Protein AF-A0A2V8GTY0-F1 (afdb_monomer_lite)

Secondary structure (DSSP, 8-state):
-GGGT-GGGGGS-GGGTPPPPPPEEETTS-HHHHHHH--SS--EEEEEETTTTEEEEEEHHHHHHHH-

Sequence (68 aa):
SEFMRDADVKHKPVEAIMQPAFPFVDISTPVQLLSTMITPENPAVLVRDFKTEKTFIITRSDIIRVLC

Foldseek 3Di:
DCCVVDVCVVVDDPVVVDDDDAEEDEPPDDLVNLLVSDDPVRQWHWYAHPVVRDIDIDGPVNSVVVVD

Structure (mmCIF, N/CA/C/O backbone):
data_AF-A0A2V8GTY0-F1
#
_entry.id   AF-A0A2V8GTY0-F1
#
loop_
_atom_site.group_PDB
_atom_site.id
_atom_site.type_symbol
_atom_site.label_atom_id
_atom_site.label_alt_id
_atom_site.label_comp_id
_atom_site.label_asym_id
_atom_site.label_entity_id
_atom_site.label_seq_id
_atom_site.pdbx_PDB_ins_code
_atom_site.Cartn_x
_atom_site.Cartn_y
_atom_site.Cartn_z
_atom_site.occupancy
_atom_site.B_iso_or_equiv
_atom_site.auth_seq_id
_atom_site.auth_comp_id
_atom_site.auth_asym_id
_atom_site.auth_atom_id
_atom_site.pdbx_PDB_model_num
ATOM 1 N N . SER A 1 1 ? 7.098 -5.731 -18.347 1.00 57.06 1 SER A N 1
ATOM 2 C CA . SER A 1 1 ? 8.103 -5.986 -17.297 1.00 57.06 1 SER A CA 1
ATOM 3 C C . SER A 1 1 ? 9.497 -5.870 -17.904 1.00 57.06 1 SER A C 1
ATOM 5 O O . SER A 1 1 ? 9.703 -6.366 -19.005 1.00 57.06 1 SER A O 1
ATOM 7 N N . GLU A 1 2 ? 10.440 -5.184 -17.248 1.00 59.03 2 GLU A N 1
ATOM 8 C CA . GLU A 1 2 ? 11.837 -5.051 -17.727 1.00 59.03 2 GLU A CA 1
ATOM 9 C C . GLU A 1 2 ? 12.557 -6.397 -17.875 1.00 59.03 2 GLU A C 1
ATOM 11 O O . GLU A 1 2 ? 13.359 -6.559 -18.785 1.00 59.03 2 GLU A O 1
ATOM 16 N N . PHE A 1 3 ? 12.163 -7.395 -17.080 1.00 57.34 3 PHE A N 1
ATOM 17 C CA . PHE A 1 3 ? 12.595 -8.793 -17.205 1.00 57.34 3 PHE A CA 1
ATOM 18 C C . PHE A 1 3 ? 12.427 -9.403 -18.600 1.00 57.34 3 PHE A C 1
ATOM 20 O O . PHE A 1 3 ? 13.155 -10.321 -18.956 1.00 57.34 3 PHE A O 1
ATOM 27 N N . MET A 1 4 ? 11.467 -8.920 -19.393 1.00 61.78 4 MET A N 1
ATOM 28 C CA . MET A 1 4 ? 11.268 -9.398 -20.766 1.00 61.78 4 MET A CA 1
ATOM 29 C C . MET A 1 4 ? 12.164 -8.680 -21.783 1.00 61.78 4 MET A C 1
ATOM 31 O O . MET A 1 4 ? 12.189 -9.070 -22.945 1.00 61.78 4 MET A O 1
ATOM 35 N N . ARG A 1 5 ? 12.853 -7.608 -21.374 1.00 75.62 5 ARG A N 1
ATOM 36 C CA . ARG A 1 5 ? 13.649 -6.731 -22.247 1.00 75.62 5 ARG A CA 1
ATOM 37 C C . ARG A 1 5 ? 15.154 -6.918 -22.053 1.00 75.62 5 ARG A C 1
ATOM 39 O O . ARG A 1 5 ? 15.900 -6.667 -22.989 1.00 75.62 5 ARG A O 1
ATOM 46 N N . ASP A 1 6 ? 15.579 -7.359 -20.870 1.00 80.00 6 ASP A N 1
ATOM 47 C CA . ASP A 1 6 ? 16.980 -7.602 -20.519 1.00 80.00 6 ASP A CA 1
ATOM 48 C C . ASP A 1 6 ? 17.091 -8.868 -19.650 1.00 80.00 6 ASP A C 1
ATOM 50 O O . ASP A 1 6 ? 16.648 -8.894 -18.501 1.00 80.00 6 ASP A O 1
ATOM 54 N N . ALA A 1 7 ? 17.670 -9.934 -20.209 1.00 84.31 7 ALA A N 1
ATOM 55 C CA . ALA A 1 7 ? 17.829 -11.218 -19.526 1.00 84.31 7 ALA A CA 1
ATOM 56 C C . ALA A 1 7 ? 18.904 -11.192 -18.423 1.00 84.31 7 ALA A C 1
ATOM 58 O O . ALA A 1 7 ? 18.873 -12.043 -17.527 1.00 84.31 7 ALA A O 1
ATOM 59 N N . ASP A 1 8 ? 19.814 -10.214 -18.455 1.00 87.81 8 ASP A N 1
ATOM 60 C CA . ASP A 1 8 ? 20.877 -10.055 -17.459 1.00 87.81 8 ASP A CA 1
ATOM 61 C C . ASP A 1 8 ? 20.384 -9.345 -16.197 1.00 87.81 8 ASP A C 1
ATOM 63 O O . ASP A 1 8 ? 21.068 -9.344 -15.172 1.00 87.81 8 ASP A O 1
ATOM 67 N N . VAL A 1 9 ? 19.160 -8.803 -16.212 1.00 88.56 9 VAL A N 1
ATOM 68 C CA . VAL A 1 9 ? 18.569 -8.111 -15.060 1.00 88.56 9 VAL A CA 1
ATOM 69 C C . VAL A 1 9 ? 18.506 -8.988 -13.804 1.00 88.56 9 VAL A C 1
ATOM 71 O O . VAL A 1 9 ? 18.616 -8.485 -12.691 1.00 88.56 9 VAL A O 1
ATOM 74 N N . LYS A 1 10 ? 18.423 -10.314 -13.971 1.00 87.38 10 LYS A N 1
ATOM 75 C CA . LYS A 1 10 ? 18.435 -11.298 -12.876 1.00 87.38 10 LYS A CA 1
ATOM 76 C C . LYS A 1 10 ? 19.750 -11.337 -12.083 1.00 87.38 10 LYS A C 1
ATOM 78 O O . LYS A 1 10 ? 19.779 -11.908 -10.998 1.00 87.38 10 LYS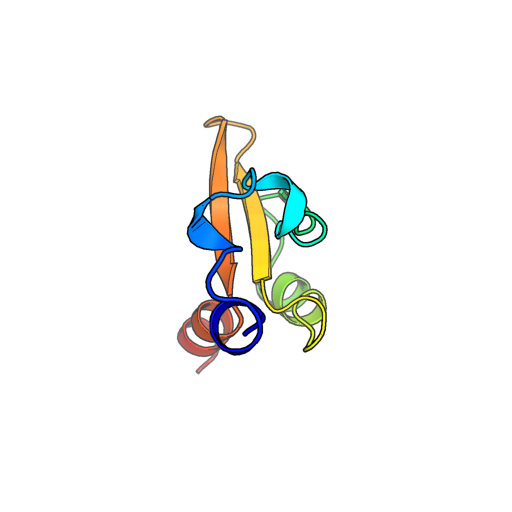 A O 1
ATOM 83 N N . HIS A 1 11 ? 20.829 -10.785 -12.637 1.00 92.75 11 HIS A N 1
ATOM 84 C CA . HIS A 1 11 ? 22.148 -10.712 -12.006 1.00 92.75 11 HIS A CA 1
ATOM 85 C C . HIS A 1 11 ? 22.457 -9.327 -11.426 1.00 92.75 11 HIS A C 1
ATOM 87 O O . HIS A 1 11 ? 23.466 -9.162 -10.742 1.00 92.75 11 HIS A O 1
ATOM 93 N N . LYS A 1 12 ? 21.608 -8.331 -11.694 1.00 92.62 12 LYS A N 1
ATOM 94 C CA . LYS A 1 12 ? 21.741 -6.976 -11.152 1.00 92.62 12 LYS A CA 1
ATOM 95 C C . LYS A 1 12 ? 21.210 -6.934 -9.711 1.00 92.62 12 LYS A C 1
ATOM 97 O O . LYS A 1 12 ? 20.364 -7.755 -9.348 1.00 92.62 12 LYS A O 1
ATOM 102 N N . PRO A 1 13 ? 21.690 -6.002 -8.868 1.00 94.12 13 PRO A N 1
ATOM 103 C CA . PRO A 1 13 ? 21.148 -5.847 -7.525 1.00 94.12 13 PRO A CA 1
ATOM 104 C C . PRO A 1 13 ? 19.679 -5.412 -7.591 1.00 94.12 13 PRO A C 1
ATOM 106 O O . PRO A 1 13 ? 19.257 -4.739 -8.530 1.00 94.12 13 PRO A O 1
ATOM 109 N N . VAL A 1 14 ? 18.897 -5.775 -6.573 1.00 91.69 14 VAL A N 1
ATOM 110 C CA . VAL A 1 14 ? 17.452 -5.488 -6.518 1.00 91.69 14 VAL A CA 1
ATOM 111 C C . VAL A 1 14 ? 17.167 -3.986 -6.626 1.00 91.69 14 VAL A C 1
ATOM 113 O O . VAL A 1 14 ? 16.223 -3.591 -7.303 1.00 91.69 14 VAL A O 1
ATOM 116 N N . GLU A 1 15 ? 18.024 -3.145 -6.045 1.00 93.38 15 GLU A N 1
ATOM 117 C CA . GLU A 1 15 ? 17.924 -1.682 -6.139 1.00 93.38 15 GLU A CA 1
ATOM 118 C C . GLU A 1 15 ? 17.943 -1.155 -7.584 1.00 93.38 15 GLU A C 1
ATOM 120 O O . GLU A 1 15 ? 17.345 -0.121 -7.856 1.00 93.38 15 GLU A O 1
ATOM 125 N N . ALA A 1 16 ? 18.559 -1.883 -8.525 1.00 91.19 16 ALA A N 1
ATOM 126 C CA . ALA A 1 16 ? 18.622 -1.490 -9.932 1.00 91.19 16 ALA A CA 1
ATOM 127 C C . ALA A 1 16 ? 17.277 -1.636 -10.665 1.00 91.19 16 ALA A C 1
ATOM 129 O O . ALA A 1 16 ? 17.120 -1.076 -11.746 1.00 91.19 16 ALA A O 1
ATOM 130 N N . ILE A 1 17 ? 16.330 -2.392 -10.099 1.00 89.38 17 ILE A N 1
ATOM 131 C CA . ILE A 1 17 ? 14.971 -2.581 -10.637 1.00 89.38 17 ILE A CA 1
ATOM 132 C C . ILE A 1 17 ? 13.874 -2.121 -9.676 1.00 89.38 17 ILE A C 1
ATOM 134 O O . ILE A 1 17 ? 12.690 -2.156 -10.022 1.00 89.38 17 ILE A O 1
ATOM 138 N N . MET A 1 18 ? 14.238 -1.751 -8.446 1.00 89.56 18 MET A N 1
ATOM 139 C CA . MET A 1 18 ? 13.272 -1.282 -7.467 1.00 89.56 18 MET A CA 1
ATOM 140 C C . MET A 1 18 ? 12.644 0.019 -7.942 1.00 89.56 18 MET A C 1
ATOM 142 O O . MET A 1 18 ? 13.314 0.975 -8.322 1.00 89.56 18 MET A O 1
ATOM 146 N N . GLN A 1 19 ? 11.323 0.046 -7.874 1.00 87.38 19 GLN A N 1
ATOM 147 C CA . GLN A 1 19 ? 10.551 1.260 -8.062 1.00 87.38 19 GLN A CA 1
ATOM 148 C C . GLN A 1 19 ? 10.578 2.106 -6.781 1.00 87.38 19 GLN A C 1
ATOM 150 O O . GLN A 1 19 ? 10.961 1.601 -5.717 1.00 87.38 19 GLN A O 1
ATOM 155 N N . PRO A 1 20 ? 10.162 3.384 -6.858 1.00 89.06 20 PRO A N 1
ATOM 156 C CA . PRO A 1 20 ? 9.957 4.200 -5.672 1.00 89.06 20 PRO A CA 1
ATOM 157 C C . PRO A 1 20 ? 9.119 3.468 -4.619 1.00 89.06 20 PRO A C 1
ATOM 159 O O . PRO A 1 20 ? 8.194 2.723 -4.947 1.00 89.06 20 PRO A O 1
ATOM 162 N N . ALA A 1 21 ? 9.454 3.680 -3.348 1.00 88.25 21 ALA A N 1
ATOM 163 C CA . ALA A 1 21 ? 8.725 3.062 -2.251 1.00 88.25 21 ALA A CA 1
ATOM 164 C C . ALA A 1 21 ? 7.260 3.518 -2.242 1.00 88.25 21 ALA A C 1
ATOM 166 O O . ALA A 1 21 ? 6.962 4.696 -2.451 1.00 88.25 21 ALA A O 1
ATOM 167 N N . PHE A 1 22 ? 6.353 2.589 -1.940 1.00 90.62 22 PHE A N 1
ATOM 168 C CA . PHE A 1 22 ? 4.958 2.930 -1.689 1.00 90.62 22 PHE A CA 1
ATOM 169 C C . PHE A 1 22 ? 4.834 3.837 -0.455 1.00 90.62 22 PHE A C 1
ATOM 171 O O . PHE A 1 22 ? 5.608 3.691 0.500 1.00 90.62 22 PHE A O 1
ATOM 178 N N . PRO A 1 23 ? 3.847 4.749 -0.434 1.00 88.56 23 PRO A N 1
ATOM 179 C CA . PRO A 1 23 ? 3.599 5.584 0.730 1.00 88.56 23 PRO A CA 1
ATOM 180 C C . PRO A 1 23 ? 3.153 4.736 1.926 1.00 88.56 23 PRO A C 1
ATOM 182 O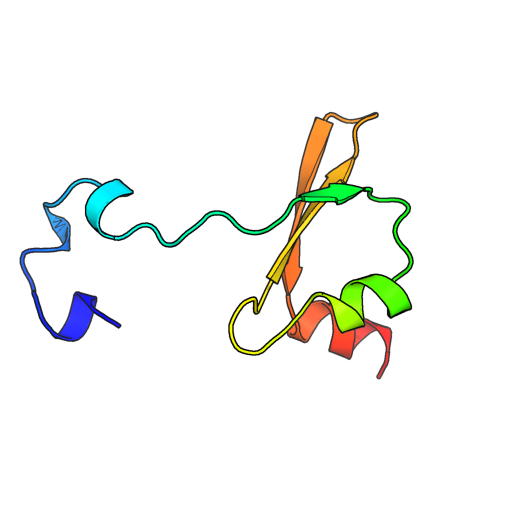 O . PRO A 1 23 ? 2.438 3.740 1.772 1.00 88.56 23 PRO A O 1
ATOM 185 N N . PHE A 1 24 ? 3.557 5.168 3.122 1.00 91.50 24 PHE A N 1
ATOM 186 C CA . PHE A 1 24 ? 3.082 4.605 4.381 1.00 91.50 24 PHE A CA 1
ATOM 187 C C . PHE A 1 24 ? 1.828 5.326 4.869 1.00 91.50 24 PHE A C 1
ATOM 189 O O . PHE A 1 24 ? 1.744 6.552 4.810 1.00 91.50 24 PHE A O 1
ATOM 196 N N . VAL A 1 25 ? 0.887 4.559 5.407 1.00 93.50 25 VAL A N 1
ATOM 197 C CA . VAL A 1 25 ? -0.348 5.049 6.022 1.00 93.50 25 VAL A CA 1
ATOM 198 C C . VAL A 1 25 ? -0.584 4.362 7.363 1.00 93.50 25 VAL A C 1
ATOM 200 O O . VAL A 1 25 ? -0.161 3.224 7.581 1.00 93.50 25 VAL A O 1
ATOM 203 N N . ASP A 1 26 ? -1.252 5.060 8.274 1.00 94.19 26 ASP A N 1
ATOM 204 C CA . ASP A 1 26 ? -1.590 4.528 9.593 1.00 94.19 26 ASP A CA 1
ATOM 205 C C . ASP A 1 26 ? -2.733 3.504 9.500 1.00 94.19 26 ASP A C 1
ATOM 207 O O . ASP A 1 26 ? -3.652 3.669 8.693 1.00 94.19 26 ASP A O 1
ATOM 211 N N . ILE A 1 27 ? -2.710 2.465 10.340 1.00 94.06 27 ILE A N 1
ATOM 212 C CA . ILE A 1 27 ? -3.746 1.416 10.364 1.00 94.06 27 ILE A CA 1
ATOM 213 C C . ILE A 1 27 ? -5.153 1.927 10.716 1.00 94.06 27 ILE A C 1
ATOM 215 O O . ILE A 1 27 ? -6.142 1.289 10.367 1.00 94.06 27 ILE A O 1
ATOM 219 N N . SER A 1 28 ? -5.267 3.084 11.369 1.00 94.06 28 SER A N 1
ATOM 220 C CA . SER A 1 28 ? -6.551 3.734 11.652 1.00 94.06 28 SER A CA 1
ATOM 221 C C . SER A 1 28 ? -7.138 4.492 10.455 1.00 94.06 28 SER A C 1
ATOM 223 O O . SER A 1 28 ? -8.270 4.972 10.541 1.00 94.06 28 SER A O 1
ATOM 225 N N . THR A 1 29 ? -6.408 4.591 9.335 1.00 94.31 29 THR A N 1
ATOM 226 C CA . THR A 1 29 ? -6.878 5.279 8.124 1.00 94.31 29 THR A CA 1
ATOM 227 C C . THR A 1 29 ? -8.139 4.594 7.579 1.00 94.31 29 THR A C 1
ATOM 229 O O . THR A 1 29 ? -8.093 3.406 7.252 1.00 94.31 29 THR A O 1
ATOM 232 N N . PRO A 1 30 ? -9.269 5.314 7.430 1.00 94.38 30 PRO A N 1
ATOM 233 C CA . PRO A 1 30 ? -10.502 4.728 6.916 1.00 94.38 30 PRO A CA 1
ATOM 234 C C . PRO A 1 30 ? -10.348 4.170 5.498 1.00 94.38 30 PRO A C 1
ATOM 236 O O . PRO A 1 30 ? -9.693 4.778 4.649 1.00 94.38 30 PRO A O 1
ATOM 239 N N . VAL A 1 31 ? -11.038 3.062 5.206 1.00 92.69 31 VAL A N 1
ATOM 240 C CA . VAL A 1 31 ? -11.005 2.382 3.894 1.00 92.69 31 VAL A CA 1
ATOM 241 C C . VAL A 1 31 ? -11.362 3.330 2.744 1.00 92.69 31 VAL A C 1
ATOM 243 O O . VAL A 1 31 ? -10.741 3.280 1.685 1.00 92.69 31 VAL A O 1
ATOM 246 N N . GLN A 1 32 ? -12.315 4.242 2.950 1.00 91.81 32 GLN A N 1
ATOM 247 C CA . GLN A 1 32 ? -12.702 5.235 1.946 1.00 91.81 32 GLN A CA 1
ATOM 248 C C . GLN A 1 32 ? -11.538 6.171 1.596 1.00 91.81 32 GLN A C 1
ATOM 250 O O . GLN A 1 32 ? -11.324 6.453 0.420 1.00 91.81 32 GLN A O 1
ATOM 255 N N . LEU A 1 33 ? -10.748 6.602 2.582 1.00 92.88 33 LEU A N 1
ATOM 256 C CA . LEU A 1 33 ? -9.576 7.446 2.345 1.00 92.88 33 LEU A CA 1
ATOM 257 C C . LEU A 1 33 ? -8.424 6.647 1.718 1.00 92.88 33 LEU A C 1
ATOM 259 O O . LEU A 1 33 ? -7.759 7.141 0.812 1.00 92.88 33 LEU A O 1
ATOM 263 N N . LEU A 1 34 ? -8.240 5.381 2.110 1.00 92.25 34 LEU A N 1
ATOM 264 C CA . LEU A 1 34 ? -7.289 4.486 1.437 1.00 92.25 34 LEU A CA 1
ATOM 265 C C . LEU A 1 34 ? -7.617 4.334 -0.053 1.00 92.25 34 LEU A C 1
ATOM 267 O O . LEU A 1 34 ? -6.712 4.337 -0.885 1.00 92.25 34 LEU A O 1
ATOM 271 N N . SER A 1 35 ? -8.905 4.268 -0.407 1.00 91.31 35 SER A N 1
ATOM 272 C CA . SER A 1 35 ? -9.332 4.125 -1.802 1.00 91.31 35 SER A CA 1
ATOM 273 C C . SER A 1 35 ? -8.888 5.295 -2.689 1.00 91.31 35 SER A C 1
ATOM 275 O O . SER A 1 35 ? -8.538 5.076 -3.846 1.00 91.31 35 SER A O 1
ATOM 277 N N . THR A 1 36 ? -8.819 6.519 -2.147 1.00 91.75 36 THR A N 1
ATOM 278 C CA . THR A 1 36 ? -8.372 7.702 -2.901 1.00 91.75 36 THR A CA 1
ATOM 279 C C . THR A 1 36 ? -6.856 7.759 -3.082 1.00 91.75 36 THR A C 1
ATOM 281 O O . THR A 1 36 ? -6.374 8.479 -3.948 1.00 91.75 36 THR A O 1
ATOM 284 N N . MET A 1 37 ? -6.099 7.019 -2.266 1.00 91.44 37 MET A N 1
ATOM 285 C CA . MET A 1 37 ? -4.634 6.961 -2.342 1.00 91.44 37 MET A CA 1
ATOM 286 C C . MET A 1 37 ? -4.134 5.932 -3.361 1.00 91.44 37 MET A C 1
ATOM 288 O O . MET A 1 37 ? -2.975 5.990 -3.765 1.00 91.44 37 MET A O 1
ATOM 292 N N . ILE A 1 38 ? -4.995 4.999 -3.779 1.00 91.38 38 ILE A N 1
ATOM 293 C CA . ILE A 1 38 ? -4.662 3.970 -4.762 1.00 91.38 38 ILE A CA 1
ATOM 294 C C . ILE A 1 38 ? -4.990 4.476 -6.171 1.00 91.38 38 ILE A C 1
ATOM 296 O O . ILE A 1 38 ? -6.151 4.537 -6.581 1.00 91.38 38 ILE A O 1
ATOM 300 N N . THR A 1 39 ? -3.949 4.795 -6.937 1.00 90.44 39 THR A N 1
ATOM 301 C CA . THR A 1 39 ? -4.042 5.285 -8.323 1.00 90.44 39 THR A CA 1
ATOM 302 C C . THR A 1 39 ? -3.413 4.279 -9.297 1.00 90.44 39 THR A C 1
ATOM 304 O O . THR A 1 39 ? -2.784 3.314 -8.862 1.00 90.44 39 THR A O 1
ATOM 307 N N . PRO A 1 40 ? -3.567 4.438 -10.625 1.00 87.12 40 PRO A N 1
ATOM 308 C CA . PRO A 1 40 ? -2.838 3.609 -11.590 1.00 87.12 40 PRO A CA 1
ATOM 309 C C . PRO A 1 40 ? -1.309 3.671 -11.420 1.00 87.12 40 PRO A C 1
ATOM 311 O O . PRO A 1 40 ? -0.628 2.678 -11.660 1.00 87.12 40 PRO A O 1
ATOM 314 N N . GLU A 1 41 ? -0.784 4.815 -10.981 1.00 87.00 41 GLU A N 1
ATOM 315 C CA . GLU A 1 41 ? 0.639 5.052 -10.719 1.00 87.00 41 GLU A CA 1
ATOM 316 C C . GLU A 1 41 ? 1.071 4.518 -9.344 1.00 87.00 41 GLU A C 1
ATOM 318 O O . GLU A 1 41 ? 2.205 4.074 -9.191 1.00 87.00 41 GLU A O 1
ATOM 323 N N . ASN A 1 42 ? 0.159 4.512 -8.363 1.00 87.94 42 ASN A N 1
ATOM 324 C CA . ASN A 1 42 ? 0.357 3.965 -7.018 1.00 87.94 42 ASN A CA 1
ATOM 325 C C . ASN A 1 42 ? -0.689 2.874 -6.729 1.00 87.94 42 ASN A C 1
ATOM 327 O O . ASN A 1 42 ? -1.670 3.122 -6.026 1.00 87.94 42 ASN A O 1
ATOM 331 N N . PRO A 1 43 ? -0.516 1.654 -7.268 1.00 90.56 43 PRO A N 1
ATOM 332 C CA . PRO A 1 43 ? -1.538 0.606 -7.205 1.00 90.56 43 PRO A CA 1
ATOM 333 C C . PRO A 1 43 ? -1.702 -0.031 -5.814 1.00 90.56 43 PRO A C 1
ATOM 335 O O . PRO A 1 43 ? -2.598 -0.862 -5.617 1.00 90.56 43 PRO A O 1
ATOM 338 N N . ALA A 1 44 ? -0.835 0.327 -4.866 1.00 94.44 44 A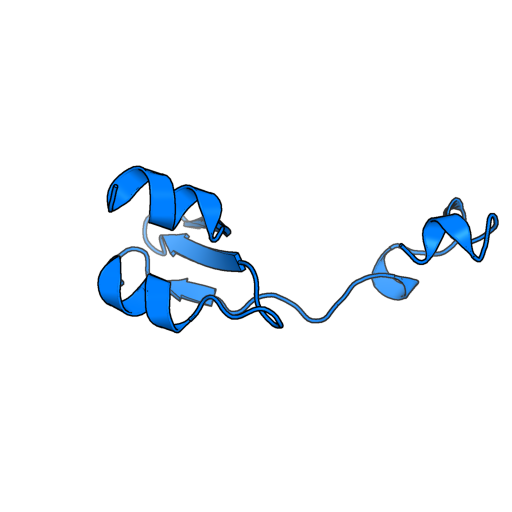LA A N 1
ATOM 339 C CA . ALA A 1 44 ? -0.838 -0.175 -3.504 1.00 94.44 44 ALA A CA 1
ATOM 340 C C . ALA A 1 44 ? -0.283 0.862 -2.518 1.00 94.44 44 ALA A C 1
ATOM 342 O O . ALA A 1 44 ? 0.462 1.769 -2.894 1.00 94.44 44 ALA A O 1
ATOM 343 N N . VAL A 1 45 ? -0.623 0.679 -1.244 1.00 95.19 45 VAL A N 1
ATOM 344 C CA . VAL A 1 45 ? -0.103 1.458 -0.112 1.00 95.19 45 VAL A CA 1
ATOM 345 C C . VAL A 1 45 ? 0.415 0.525 0.980 1.00 95.19 45 VAL A C 1
ATOM 347 O O . VAL A 1 45 ? -0.072 -0.601 1.126 1.00 95.19 45 VAL A O 1
ATOM 350 N N . LEU A 1 46 ? 1.396 0.983 1.758 1.00 95.62 46 LEU A N 1
ATOM 351 C CA . LEU A 1 46 ? 1.891 0.257 2.925 1.00 95.62 46 LEU A CA 1
ATOM 352 C C . LEU A 1 46 ? 1.166 0.745 4.176 1.00 95.62 46 LEU A C 1
ATOM 354 O O . LEU A 1 46 ? 1.306 1.896 4.571 1.00 95.62 46 LEU A O 1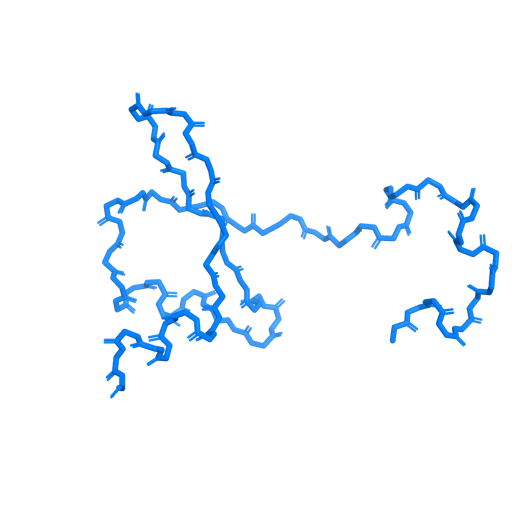
ATOM 358 N N . VAL A 1 47 ? 0.412 -0.128 4.830 1.00 95.56 47 VAL A N 1
ATOM 359 C CA . VAL A 1 47 ? -0.243 0.184 6.103 1.00 95.56 47 VAL A CA 1
ATOM 360 C C . VAL A 1 47 ? 0.666 -0.248 7.240 1.00 95.56 47 VAL A C 1
ATOM 362 O O . VAL A 1 47 ? 1.066 -1.409 7.296 1.00 95.56 47 VAL A O 1
ATOM 365 N N . ARG A 1 48 ? 0.974 0.652 8.172 1.00 95.12 48 ARG A N 1
ATOM 366 C CA . ARG A 1 48 ? 1.754 0.326 9.366 1.00 95.12 48 ARG A CA 1
ATOM 367 C C . ARG A 1 48 ? 0.900 0.455 10.619 1.00 95.12 48 ARG A C 1
ATOM 369 O O . ARG A 1 48 ? 0.279 1.486 10.862 1.00 95.12 48 ARG A O 1
ATOM 376 N N . ASP A 1 49 ? 0.912 -0.595 11.429 1.00 93.81 49 ASP A N 1
ATOM 377 C CA . ASP A 1 49 ? 0.448 -0.549 12.808 1.00 93.81 49 ASP A CA 1
ATOM 378 C C . ASP A 1 49 ? 1.632 -0.211 13.712 1.00 93.81 49 ASP A C 1
ATOM 380 O O . ASP A 1 49 ? 2.493 -1.050 13.972 1.00 93.81 49 ASP A O 1
ATOM 384 N N . PHE A 1 50 ? 1.680 1.026 14.200 1.00 85.44 50 PHE A N 1
ATOM 385 C CA . PHE A 1 50 ? 2.756 1.475 15.081 1.00 85.44 50 PHE A CA 1
ATOM 386 C C . PHE A 1 50 ? 2.729 0.814 16.465 1.00 85.44 50 PHE A C 1
ATOM 388 O O . PHE A 1 50 ? 3.745 0.834 17.150 1.00 85.44 50 PHE A O 1
ATOM 395 N N . LYS A 1 51 ? 1.610 0.209 16.892 1.00 90.25 51 LYS A N 1
ATOM 396 C CA . LYS A 1 51 ? 1.539 -0.491 18.186 1.00 90.25 51 LYS A CA 1
ATOM 397 C C . LYS A 1 51 ? 2.183 -1.868 18.127 1.00 90.25 51 LYS A C 1
ATOM 399 O O . LYS A 1 51 ? 2.781 -2.303 19.104 1.00 90.25 51 LYS A O 1
ATOM 404 N N . THR A 1 52 ? 2.016 -2.568 17.007 1.00 94.00 52 THR A N 1
ATOM 405 C CA . THR A 1 52 ? 2.549 -3.928 16.818 1.00 94.00 52 THR A CA 1
ATOM 406 C C . THR A 1 52 ? 3.787 -3.974 15.927 1.00 94.00 52 THR A C 1
ATOM 408 O O . THR A 1 52 ? 4.328 -5.055 15.704 1.00 94.00 52 THR A O 1
ATOM 411 N N . GLU A 1 53 ? 4.210 -2.822 15.399 1.00 90.62 53 GLU A N 1
ATOM 412 C CA . GLU A 1 53 ? 5.279 -2.650 14.405 1.00 90.62 53 GLU A CA 1
ATOM 413 C C . GLU A 1 53 ? 5.088 -3.485 13.127 1.00 90.62 53 GLU A C 1
ATOM 415 O O . GLU A 1 53 ? 6.018 -3.714 12.351 1.00 90.62 53 GLU A O 1
ATOM 420 N N . LYS A 1 54 ? 3.854 -3.921 12.858 1.00 94.75 54 LYS A N 1
ATOM 421 C CA . LYS A 1 54 ? 3.527 -4.702 11.666 1.00 94.75 54 LYS A CA 1
ATOM 422 C C . LYS A 1 54 ? 3.263 -3.784 10.486 1.00 94.75 54 LYS A C 1
ATOM 424 O O . LYS A 1 54 ? 2.559 -2.784 10.595 1.00 94.75 54 LYS A O 1
ATOM 429 N N . THR A 1 55 ? 3.820 -4.156 9.339 1.00 95.19 55 THR A N 1
ATOM 430 C CA . THR A 1 55 ? 3.565 -3.495 8.058 1.00 95.19 55 THR A CA 1
ATOM 431 C C . THR A 1 55 ? 2.825 -4.461 7.139 1.00 95.19 55 THR A C 1
ATOM 433 O O . THR A 1 55 ? 3.226 -5.613 6.988 1.00 95.19 55 THR A O 1
ATOM 436 N N . PHE A 1 56 ? 1.760 -3.976 6.517 1.00 95.25 56 PHE A N 1
ATOM 437 C CA . PHE A 1 56 ? 0.932 -4.681 5.549 1.00 95.25 56 PHE A CA 1
ATOM 438 C C . PHE A 1 56 ? 0.966 -3.936 4.218 1.00 95.25 56 PHE A C 1
ATOM 440 O O . PHE A 1 56 ? 1.236 -2.737 4.178 1.00 95.25 56 PHE A O 1
ATOM 447 N N . ILE A 1 57 ? 0.655 -4.633 3.132 1.00 95.38 57 ILE A N 1
ATOM 448 C CA . ILE A 1 57 ? 0.404 -4.019 1.829 1.00 95.38 57 ILE A CA 1
ATOM 449 C C . ILE A 1 57 ? -1.085 -4.136 1.518 1.00 95.38 57 ILE A C 1
ATOM 451 O O . ILE A 1 57 ? -1.657 -5.212 1.675 1.00 95.38 57 ILE A O 1
ATOM 455 N N . ILE A 1 58 ? -1.704 -3.031 1.105 1.00 95.19 58 ILE A N 1
ATOM 456 C CA . ILE A 1 58 ? -3.101 -2.990 0.663 1.00 95.19 58 ILE A CA 1
ATOM 457 C C . ILE A 1 58 ? -3.125 -2.592 -0.806 1.00 95.19 58 ILE A C 1
ATOM 459 O O . ILE A 1 58 ? -2.574 -1.558 -1.187 1.00 95.19 58 ILE A O 1
ATOM 463 N N . THR A 1 59 ? -3.761 -3.421 -1.627 1.00 95.19 59 THR A N 1
ATOM 464 C CA . THR A 1 59 ? -3.883 -3.235 -3.075 1.00 95.19 59 THR A CA 1
A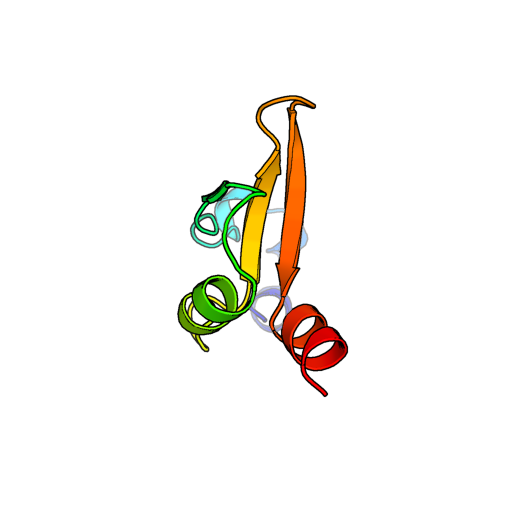TOM 465 C C . THR A 1 59 ? -5.284 -2.776 -3.468 1.00 95.19 59 THR A C 1
ATOM 467 O O . THR A 1 59 ? -6.240 -2.878 -2.694 1.00 95.19 59 THR A O 1
ATOM 470 N N . ARG A 1 60 ? -5.445 -2.340 -4.725 1.00 92.50 60 ARG A N 1
ATOM 471 C CA . ARG A 1 60 ? -6.772 -2.072 -5.307 1.00 92.50 60 ARG A CA 1
ATOM 472 C C . ARG A 1 60 ? -7.744 -3.247 -5.128 1.00 92.50 60 ARG A C 1
ATOM 474 O O . ARG A 1 60 ? -8.918 -3.023 -4.847 1.00 92.50 60 ARG A O 1
ATOM 481 N N . SER A 1 61 ? -7.273 -4.482 -5.292 1.00 93.94 61 SER A N 1
ATOM 482 C CA . SER A 1 61 ? -8.115 -5.681 -5.184 1.00 93.94 61 SER A CA 1
ATOM 483 C C . SER A 1 61 ? -8.660 -5.883 -3.770 1.00 93.94 61 SER A C 1
ATOM 485 O O . SER A 1 61 ? -9.805 -6.302 -3.613 1.00 93.94 61 SER A O 1
ATOM 487 N N . ASP A 1 62 ? -7.867 -5.548 -2.750 1.00 94.75 62 ASP A N 1
ATOM 488 C CA . ASP A 1 62 ? -8.287 -5.639 -1.350 1.00 94.75 62 ASP A CA 1
ATOM 489 C C . ASP A 1 62 ? -9.391 -4.620 -1.042 1.00 94.75 62 ASP A C 1
ATOM 491 O O . ASP A 1 62 ? -10.384 -4.965 -0.407 1.00 94.75 62 ASP A O 1
ATOM 495 N N . ILE A 1 63 ? -9.269 -3.393 -1.565 1.00 91.88 63 ILE A N 1
ATOM 496 C CA . ILE A 1 63 ? -10.310 -2.360 -1.444 1.00 91.88 63 ILE A CA 1
ATOM 497 C C . ILE A 1 63 ? -11.614 -2.806 -2.118 1.00 91.88 63 ILE A C 1
ATOM 499 O O . ILE A 1 63 ? -12.680 -2.689 -1.517 1.00 91.88 63 ILE A O 1
ATOM 503 N N . ILE A 1 64 ? -11.538 -3.353 -3.338 1.00 91.25 64 ILE A N 1
ATOM 504 C CA . ILE A 1 64 ? -12.721 -3.843 -4.066 1.00 91.25 64 ILE A CA 1
ATOM 505 C C . ILE A 1 64 ? -13.430 -4.936 -3.265 1.00 91.25 64 ILE A C 1
ATOM 507 O O . ILE A 1 64 ? -14.642 -4.876 -3.114 1.00 91.25 64 ILE A O 1
ATOM 511 N N . ARG A 1 65 ? -12.686 -5.896 -2.701 1.00 93.75 65 ARG A N 1
ATOM 512 C CA . ARG A 1 65 ? -13.257 -7.005 -1.917 1.00 93.75 65 ARG A CA 1
ATOM 513 C C . ARG A 1 65 ?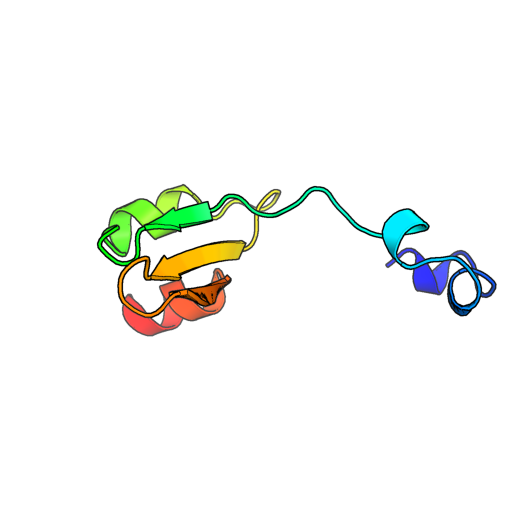 -14.031 -6.547 -0.674 1.00 93.75 65 ARG A C 1
ATOM 515 O O . ARG A 1 65 ? -14.879 -7.283 -0.188 1.00 93.75 65 ARG A O 1
ATOM 522 N N . VAL A 1 66 ? -13.692 -5.389 -0.112 1.00 91.06 66 VAL A N 1
ATOM 523 C CA . VAL A 1 66 ? -14.348 -4.862 1.097 1.00 91.06 66 VAL A CA 1
ATOM 524 C C . VAL A 1 66 ? -15.559 -3.993 0.752 1.00 91.06 66 VAL A C 1
ATOM 526 O O . VAL A 1 66 ? -16.493 -3.912 1.546 1.00 91.06 66 VAL A O 1
ATOM 529 N N . LEU A 1 67 ? -15.539 -3.321 -0.402 1.00 86.19 67 LEU A N 1
ATOM 530 C CA . LEU A 1 67 ? -16.586 -2.379 -0.812 1.00 86.19 67 LEU A CA 1
ATOM 531 C C . LEU A 1 67 ? -17.656 -2.989 -1.732 1.00 86.19 67 LEU A C 1
ATOM 533 O O . LEU A 1 67 ? -18.709 -2.373 -1.900 1.00 86.19 67 LEU A O 1
ATOM 537 N N . CYS A 1 68 ? -17.389 -4.143 -2.343 1.00 79.75 68 CYS A N 1
ATOM 538 C CA . CYS A 1 68 ? -18.280 -4.853 -3.264 1.00 79.75 68 CYS A CA 1
ATOM 539 C C . CYS A 1 68 ? -18.563 -6.267 -2.758 1.00 79.75 68 CYS A C 1
ATOM 541 O O . CYS A 1 68 ? -19.737 -6.683 -2.862 1.00 79.75 68 CYS A O 1
#

Radius of gyration: 15.24 Å; chains: 1; bounding box: 40×19×40 Å

pLDDT: mean 89.24, std 8.55, range [57.06, 95.62]